Protein AF-A0A0L6WP98-F1 (afdb_monomer_lite)

Radius of gyration: 24.64 Å; chains: 1; bounding box: 40×72×67 Å

Sequence (120 aa):
MKLIRSLDRKHSAFLTQLRTQHIPLNKYLFRIRRSETPVCPHCGNLSVESVRHLLLVCPHYKFERHRYLRRKLRRKAESLSYLLTTPAHPNWPPRALPKPTPRRAPAGLNRNPPHYTTTP

Structure (mmCIF, N/CA/C/O backbone):
data_AF-A0A0L6WP98-F1
#
_entry.id   AF-A0A0L6WP98-F1
#
loop_
_atom_site.group_PDB
_atom_site.id
_atom_site.type_symbol
_atom_site.label_atom_id
_atom_site.label_alt_id
_atom_site.label_comp_id
_atom_site.label_asym_id
_atom_site.label_entity_id
_atom_site.label_seq_id
_atom_site.pdbx_PDB_ins_code
_atom_site.Cartn_x
_atom_site.Cartn_y
_atom_site.Cartn_z
_atom_site.occupancy
_atom_site.B_iso_or_equiv
_atom_site.auth_seq_id
_atom_site.auth_comp_id
_atom_site.auth_asym_id
_atom_site.auth_atom_id
_atom_site.pdbx_PDB_model_num
ATOM 1 N N . MET A 1 1 ? -14.720 -13.080 -8.943 1.00 48.06 1 MET A N 1
ATOM 2 C CA . MET A 1 1 ? -13.325 -12.626 -9.176 1.00 48.06 1 MET A CA 1
ATOM 3 C C . MET A 1 1 ? -12.418 -13.823 -9.499 1.00 48.06 1 MET A C 1
ATOM 5 O O . MET A 1 1 ? -11.959 -14.492 -8.586 1.00 48.06 1 MET A O 1
ATOM 9 N N . LYS A 1 2 ? -12.173 -14.137 -10.785 1.00 47.75 2 LYS A N 1
ATOM 10 C CA . LYS A 1 2 ? -11.433 -15.347 -11.241 1.00 47.75 2 LYS A CA 1
ATOM 11 C C . LYS A 1 2 ? -9.888 -15.265 -11.122 1.00 47.75 2 LYS A C 1
ATOM 13 O O . LYS A 1 2 ? -9.206 -16.247 -11.382 1.00 47.75 2 LYS A O 1
ATOM 18 N N . LEU A 1 3 ? -9.336 -14.125 -10.695 1.00 53.91 3 LEU A N 1
ATOM 19 C CA . LEU A 1 3 ? -7.924 -13.726 -10.885 1.00 53.91 3 LEU A CA 1
ATOM 20 C C . LEU A 1 3 ? -6.990 -13.971 -9.684 1.00 53.91 3 LEU A C 1
ATOM 22 O O . LEU A 1 3 ? -5.831 -13.567 -9.708 1.00 53.91 3 LEU A O 1
ATOM 26 N N . ILE A 1 4 ? -7.508 -14.585 -8.620 1.00 57.88 4 ILE A N 1
ATOM 27 C CA . ILE A 1 4 ? -6.759 -14.915 -7.396 1.00 57.88 4 ILE A CA 1
ATOM 28 C C . ILE A 1 4 ? -6.118 -16.314 -7.502 1.00 57.88 4 ILE A C 1
ATOM 30 O O . ILE A 1 4 ? -5.136 -16.608 -6.834 1.00 57.88 4 ILE A O 1
ATOM 34 N N . ARG A 1 5 ? -6.625 -17.167 -8.405 1.00 59.09 5 ARG A N 1
ATOM 35 C CA . ARG A 1 5 ? -6.249 -18.588 -8.521 1.00 59.09 5 ARG A CA 1
ATOM 36 C C . ARG A 1 5 ? -4.774 -18.841 -8.852 1.00 59.09 5 ARG A C 1
ATOM 38 O O . ARG A 1 5 ? -4.290 -19.925 -8.566 1.00 59.09 5 ARG A O 1
ATOM 45 N N . SER A 1 6 ? -4.084 -17.879 -9.465 1.00 66.56 6 SER A N 1
ATOM 46 C CA . SER A 1 6 ? -2.672 -18.003 -9.856 1.00 66.56 6 SER A CA 1
ATOM 47 C C . SER A 1 6 ? -1.689 -17.494 -8.796 1.00 66.56 6 SER A C 1
ATOM 49 O O . SER A 1 6 ? -0.483 -17.524 -9.023 1.00 66.56 6 SER A O 1
ATOM 51 N N . LEU A 1 7 ? -2.180 -16.972 -7.670 1.00 72.88 7 LEU A N 1
ATOM 52 C CA . LEU A 1 7 ? -1.361 -16.521 -6.552 1.00 72.88 7 LEU A CA 1
ATOM 53 C C . LEU 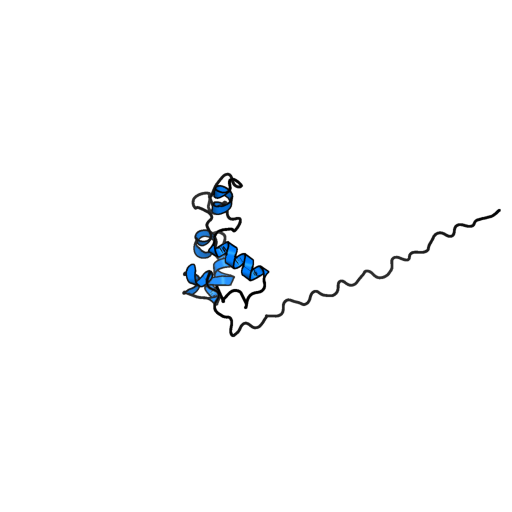A 1 7 ? -1.469 -17.519 -5.400 1.00 72.88 7 LEU A C 1
ATOM 55 O O . LEU A 1 7 ? -2.554 -18.020 -5.111 1.00 72.88 7 LEU A O 1
ATOM 59 N N . ASP A 1 8 ? -0.367 -17.733 -4.678 1.00 81.69 8 ASP A N 1
ATOM 60 C CA . ASP A 1 8 ? -0.435 -18.433 -3.393 1.00 81.69 8 ASP A CA 1
ATOM 61 C C . ASP A 1 8 ? -1.468 -17.762 -2.465 1.00 81.69 8 ASP A C 1
ATOM 63 O O . ASP A 1 8 ? -1.709 -16.547 -2.531 1.00 81.69 8 ASP A O 1
ATOM 67 N N . ARG A 1 9 ? -2.085 -18.553 -1.583 1.00 81.94 9 ARG A N 1
ATOM 68 C CA . ARG A 1 9 ? -3.149 -18.118 -0.671 1.00 81.94 9 ARG A CA 1
ATOM 69 C C . ARG A 1 9 ? -2.740 -16.885 0.136 1.00 81.94 9 ARG A C 1
ATOM 71 O O . ARG A 1 9 ? -3.568 -16.000 0.353 1.00 81.94 9 ARG A O 1
ATOM 78 N N . LYS A 1 10 ? -1.468 -16.789 0.539 1.00 84.56 10 LYS A N 1
ATOM 79 C CA . LYS A 1 10 ? -0.950 -15.641 1.299 1.00 84.56 10 LYS A CA 1
ATOM 80 C C . LYS A 1 10 ? -0.954 -14.357 0.471 1.00 84.56 10 LYS A C 1
ATOM 82 O O . LYS A 1 10 ? -1.492 -13.345 0.912 1.00 84.56 10 LYS A O 1
ATOM 87 N N . HIS A 1 11 ? -0.420 -14.402 -0.749 1.00 84.50 11 HIS A N 1
ATOM 88 C CA . HIS A 1 11 ? -0.396 -13.247 -1.655 1.00 84.50 11 HIS A CA 1
ATOM 89 C C . HIS A 1 11 ? -1.805 -12.803 -2.054 1.00 84.50 11 HIS A C 1
ATOM 91 O O . HIS A 1 11 ? -2.098 -11.612 -2.118 1.00 84.50 11 HIS A O 1
ATOM 97 N N . SER A 1 12 ? -2.689 -13.770 -2.262 1.00 86.38 12 SER A N 1
ATOM 98 C CA . SER A 1 12 ? -4.110 -13.572 -2.528 1.00 86.38 12 SER A CA 1
ATOM 99 C C . SER A 1 12 ? -4.833 -12.820 -1.409 1.00 86.38 12 SER A C 1
ATOM 101 O O . SER A 1 12 ? -5.543 -11.841 -1.663 1.00 86.38 12 SER A O 1
ATOM 103 N N . ALA A 1 13 ? -4.632 -13.256 -0.163 1.00 88.38 13 ALA A N 1
ATOM 104 C CA . ALA A 1 13 ? -5.204 -12.611 1.012 1.00 88.38 13 ALA A CA 1
ATOM 105 C C . ALA A 1 13 ? -4.656 -11.189 1.179 1.00 88.38 13 ALA A C 1
ATOM 107 O O . ALA A 1 13 ? -5.430 -10.244 1.329 1.00 88.38 13 ALA A O 1
ATOM 108 N N . PHE A 1 14 ? -3.339 -11.023 1.050 1.00 87.88 14 PHE A N 1
ATOM 109 C CA . PHE A 1 14 ? -2.686 -9.721 1.151 1.00 87.88 14 PHE A CA 1
ATOM 110 C C . PHE A 1 14 ? -3.180 -8.733 0.083 1.00 87.88 14 PHE A C 1
ATOM 112 O O . PHE A 1 14 ? -3.520 -7.591 0.384 1.00 87.88 14 PHE A O 1
ATOM 119 N N . LEU A 1 15 ? -3.305 -9.176 -1.170 1.00 89.19 15 LEU A N 1
ATOM 120 C CA . LEU A 1 15 ? -3.834 -8.344 -2.249 1.00 89.19 15 LEU A CA 1
ATOM 121 C C . LEU A 1 15 ? -5.296 -7.953 -2.012 1.00 89.19 15 LEU A C 1
ATOM 123 O O . LEU A 1 15 ? -5.691 -6.824 -2.304 1.00 89.19 15 LEU A O 1
ATOM 127 N N . THR A 1 16 ? -6.098 -8.871 -1.472 1.00 90.00 16 THR A N 1
ATOM 128 C CA . THR A 1 16 ? -7.488 -8.590 -1.097 1.00 90.00 16 THR A CA 1
ATOM 129 C C . THR A 1 16 ? -7.538 -7.515 -0.017 1.00 90.00 16 THR A C 1
ATOM 131 O O . THR A 1 16 ? -8.239 -6.523 -0.194 1.00 90.00 16 THR A O 1
ATOM 134 N N . GLN A 1 17 ? -6.726 -7.645 1.035 1.00 92.56 17 GLN A N 1
ATOM 135 C CA . GLN A 1 17 ? -6.614 -6.644 2.098 1.00 92.56 17 GLN A CA 1
ATOM 136 C C . GLN A 1 17 ? -6.191 -5.272 1.562 1.00 92.56 17 GLN A C 1
ATOM 138 O O . GLN A 1 17 ? -6.768 -4.259 1.953 1.00 92.56 17 GLN A O 1
ATOM 143 N N . LEU A 1 18 ? -5.235 -5.216 0.630 1.00 92.25 18 LEU A N 1
ATOM 144 C CA . LEU A 1 18 ? -4.837 -3.964 -0.016 1.00 92.25 18 LEU A CA 1
ATOM 145 C C . LEU A 1 18 ? -5.981 -3.334 -0.822 1.00 92.25 18 LEU A C 1
ATOM 147 O O . LEU A 1 18 ? -6.219 -2.131 -0.709 1.00 92.25 18 LEU A O 1
ATOM 151 N N . ARG A 1 19 ? -6.711 -4.136 -1.609 1.00 91.06 19 ARG A N 1
ATOM 152 C CA . ARG A 1 19 ? -7.850 -3.671 -2.419 1.00 91.06 19 ARG A CA 1
ATOM 153 C C . ARG A 1 19 ? -8.997 -3.149 -1.560 1.00 91.06 19 ARG A C 1
ATOM 155 O O . ARG A 1 19 ? -9.582 -2.126 -1.897 1.00 91.06 19 ARG A O 1
ATOM 162 N N . THR A 1 20 ? -9.297 -3.818 -0.449 1.00 90.75 20 THR A N 1
ATOM 163 C CA . THR A 1 20 ? -10.374 -3.418 0.469 1.00 90.75 20 THR A CA 1
ATOM 164 C C . THR A 1 20 ? -9.918 -2.423 1.537 1.00 90.75 20 THR A C 1
ATOM 166 O O . THR A 1 20 ? -10.717 -2.033 2.382 1.00 90.75 20 THR A O 1
ATOM 169 N N . GLN A 1 21 ? -8.645 -2.007 1.529 1.00 91.00 21 GLN A N 1
ATOM 170 C CA . GLN A 1 21 ? -8.030 -1.185 2.583 1.00 91.00 21 GLN A CA 1
ATOM 171 C C . GLN A 1 21 ? -8.180 -1.792 3.995 1.00 91.00 21 GLN A C 1
ATOM 173 O O . GLN A 1 21 ? -8.254 -1.063 4.979 1.00 91.00 21 GLN A O 1
ATOM 178 N N . HIS A 1 22 ? -8.213 -3.123 4.105 1.00 93.50 22 HIS A N 1
ATOM 179 C CA . HIS A 1 22 ? -8.260 -3.878 5.368 1.00 93.50 22 HIS A CA 1
ATOM 180 C C . HIS A 1 22 ? -6.869 -4.386 5.759 1.00 93.50 22 HIS A C 1
ATOM 182 O O . HIS A 1 22 ? -6.670 -5.559 6.065 1.00 93.50 22 HIS A O 1
ATOM 188 N N . ILE A 1 23 ? -5.891 -3.493 5.681 1.00 93.62 23 ILE A N 1
ATOM 189 C CA . ILE A 1 23 ? -4.486 -3.723 6.021 1.00 93.62 23 ILE A CA 1
ATOM 190 C C . ILE A 1 23 ? -4.152 -2.836 7.233 1.00 93.62 23 ILE A C 1
ATOM 192 O O . ILE A 1 23 ? -4.732 -1.750 7.321 1.00 93.62 23 ILE A O 1
ATOM 196 N N . PRO A 1 24 ? -3.272 -3.247 8.169 1.00 93.38 24 PRO A N 1
ATOM 197 C CA . PRO A 1 24 ? -2.948 -2.470 9.371 1.00 93.38 24 PRO A CA 1
ATOM 198 C C . PRO A 1 24 ? -2.089 -1.227 9.069 1.00 93.38 24 PRO A C 1
ATOM 200 O O . PRO A 1 24 ? -0.966 -1.105 9.537 1.00 93.38 24 PRO A O 1
ATOM 203 N N . LEU A 1 25 ? -2.625 -0.305 8.271 1.00 95.94 25 LEU A N 1
ATOM 204 C CA . LEU A 1 25 ? -2.145 1.069 8.142 1.00 95.94 25 LEU A CA 1
ATOM 205 C C . LEU A 1 25 ? -2.968 1.970 9.059 1.00 95.94 25 LEU A C 1
ATOM 207 O O . LEU A 1 25 ? -4.153 1.696 9.289 1.00 95.94 25 LEU A O 1
ATOM 211 N N . ASN A 1 26 ? -2.391 3.077 9.520 1.00 96.31 26 ASN A N 1
ATOM 212 C CA . ASN A 1 26 ? -3.022 3.959 10.498 1.00 96.31 26 ASN A CA 1
ATOM 213 C C . ASN A 1 26 ? -4.393 4.470 10.057 1.00 96.31 26 ASN A C 1
ATOM 215 O O . ASN A 1 26 ? -5.297 4.534 10.884 1.00 96.31 26 ASN A O 1
ATOM 219 N N . LYS A 1 27 ? -4.632 4.710 8.757 1.00 96.44 27 LYS A N 1
ATOM 220 C CA . LYS A 1 27 ? -5.982 5.049 8.270 1.00 96.44 27 LYS A CA 1
ATOM 221 C C . LYS A 1 27 ? -7.026 3.987 8.645 1.00 96.44 27 LYS A C 1
ATOM 223 O O . LYS A 1 27 ? -8.135 4.326 9.053 1.00 96.44 27 LYS A O 1
ATOM 228 N N . TYR A 1 28 ? -6.701 2.708 8.461 1.00 97.12 28 TYR A N 1
ATOM 229 C CA . TYR A 1 28 ? -7.609 1.606 8.782 1.00 97.12 28 TYR A CA 1
ATOM 230 C C . TYR A 1 28 ? -7.692 1.387 10.292 1.00 97.12 28 TYR A C 1
ATOM 232 O O . TYR A 1 28 ? -8.796 1.263 10.817 1.00 97.12 28 TYR A O 1
ATOM 240 N N . LEU A 1 29 ? -6.550 1.395 10.985 1.00 97.25 29 LEU A N 1
ATOM 241 C CA . LEU A 1 29 ? -6.491 1.209 12.436 1.00 97.25 29 LEU A CA 1
ATOM 242 C C . LEU A 1 29 ? -7.273 2.298 13.176 1.00 97.25 29 LEU A C 1
ATOM 244 O O . LEU A 1 29 ? -8.045 1.977 14.073 1.00 97.25 29 LEU A O 1
ATOM 248 N N . PHE A 1 30 ? -7.160 3.556 12.755 1.00 97.00 30 PHE A N 1
ATOM 249 C CA . PHE A 1 30 ? -7.942 4.666 13.296 1.00 97.00 30 PHE A CA 1
ATOM 250 C C . PHE A 1 30 ? -9.448 4.450 13.101 1.00 97.00 30 PHE A C 1
ATOM 252 O O . PHE A 1 30 ? -10.227 4.578 14.043 1.00 97.00 30 PHE A O 1
ATOM 259 N N . ARG A 1 31 ? -9.869 4.008 11.905 1.00 96.44 31 ARG A N 1
ATOM 260 C CA . ARG A 1 31 ? -11.282 3.708 11.607 1.00 96.44 31 ARG A CA 1
ATOM 261 C C . ARG A 1 31 ? -11.872 2.651 12.544 1.00 96.44 31 ARG A C 1
ATOM 263 O O . ARG A 1 31 ? -13.035 2.759 12.917 1.00 96.44 31 ARG A O 1
ATOM 270 N N . ILE A 1 32 ? -11.088 1.639 12.918 1.00 96.81 32 ILE A N 1
ATOM 271 C CA . ILE A 1 32 ? -11.511 0.582 13.852 1.00 96.81 32 ILE A CA 1
ATOM 272 C C . ILE A 1 32 ? -11.135 0.877 15.314 1.00 96.81 32 ILE A C 1
ATOM 274 O O . ILE A 1 32 ? -11.201 -0.024 16.148 1.00 96.81 32 ILE A O 1
ATOM 278 N N . ARG A 1 33 ? -10.735 2.120 15.628 1.00 97.06 33 ARG A N 1
ATOM 279 C CA . ARG A 1 33 ? -10.349 2.586 16.973 1.00 97.06 33 ARG A CA 1
ATOM 280 C C . ARG A 1 33 ? -9.195 1.790 17.605 1.00 97.06 33 ARG A C 1
ATOM 282 O O . ARG A 1 33 ? -9.170 1.554 18.807 1.00 97.06 33 ARG A O 1
ATOM 289 N N . ARG A 1 34 ? -8.246 1.342 16.778 1.00 97.12 34 ARG A N 1
ATOM 290 C CA . ARG A 1 34 ? -7.012 0.637 17.180 1.00 97.12 34 ARG A CA 1
ATOM 291 C C . ARG A 1 34 ? -5.746 1.483 17.040 1.00 97.12 34 ARG A C 1
ATOM 293 O O . ARG A 1 34 ? -4.679 1.020 17.415 1.00 97.12 34 ARG A O 1
ATOM 300 N N . SER A 1 35 ? -5.862 2.688 16.493 1.00 96.25 35 SER A N 1
ATOM 301 C CA . SER A 1 35 ? -4.814 3.709 16.505 1.00 96.25 35 SER A CA 1
ATOM 302 C C . SER A 1 35 ? -5.441 5.039 16.904 1.00 96.25 35 SER A C 1
ATOM 304 O O . SER A 1 35 ? -6.586 5.307 16.537 1.00 96.25 35 SER A O 1
ATOM 306 N N . GLU A 1 36 ? -4.695 5.855 17.640 1.00 96.06 36 GLU A N 1
ATOM 307 C CA . GLU A 1 36 ? -5.108 7.196 18.065 1.00 96.06 36 GLU A CA 1
ATOM 308 C C . GLU A 1 36 ? -5.146 8.182 16.897 1.00 96.06 36 GLU A C 1
ATOM 310 O O . GLU A 1 36 ? -5.877 9.168 16.937 1.00 96.06 36 GLU A O 1
ATOM 315 N N . THR A 1 37 ? -4.381 7.917 15.832 1.00 95.94 37 THR A N 1
ATOM 316 C CA . THR A 1 37 ? -4.258 8.838 14.702 1.00 95.94 37 THR A CA 1
ATOM 317 C C . THR A 1 37 ? -4.264 8.099 13.358 1.00 95.94 37 THR A C 1
ATOM 319 O O . THR A 1 37 ? -3.760 6.979 13.253 1.00 95.94 37 THR A O 1
ATOM 322 N N . PRO A 1 38 ? -4.813 8.703 12.285 1.00 96.38 38 PRO A N 1
ATOM 323 C CA . PRO A 1 38 ? -4.772 8.125 10.941 1.00 96.38 38 PRO A CA 1
ATOM 324 C C . PRO A 1 38 ? -3.488 8.477 10.169 1.00 96.38 38 PRO A C 1
ATOM 326 O O . PRO A 1 38 ? -3.354 8.111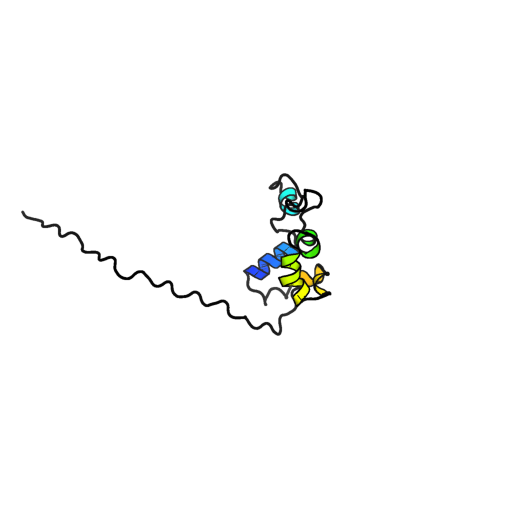 8.997 1.00 96.38 38 PRO A O 1
ATOM 329 N N . VAL A 1 39 ? -2.579 9.247 10.770 1.00 96.81 39 VAL A N 1
ATOM 330 C CA . VAL A 1 39 ? -1.443 9.868 10.080 1.00 96.81 39 VAL A CA 1
ATOM 331 C C . VAL A 1 39 ? -0.258 8.916 9.946 1.00 96.81 39 VAL A C 1
ATOM 333 O O . VAL A 1 39 ? -0.103 7.965 10.707 1.00 96.81 39 VAL A O 1
ATOM 336 N N . CYS A 1 40 ? 0.580 9.155 8.940 1.00 96.31 40 CYS A N 1
ATOM 337 C CA . CYS A 1 40 ? 1.804 8.396 8.738 1.00 96.31 40 CYS A CA 1
ATOM 338 C C . CYS A 1 40 ? 2.882 8.860 9.731 1.00 96.31 40 CYS A C 1
ATOM 340 O O . CYS A 1 40 ? 3.257 10.040 9.695 1.00 96.31 40 CYS A O 1
ATOM 342 N N . PRO A 1 41 ? 3.447 7.946 10.543 1.00 94.06 41 PRO A N 1
ATOM 343 C CA . PRO A 1 41 ? 4.458 8.296 11.542 1.00 94.06 41 PRO A CA 1
ATOM 344 C C . PRO A 1 41 ? 5.770 8.756 10.894 1.00 94.06 41 PRO A C 1
ATOM 346 O O . PRO A 1 41 ? 6.540 9.503 11.485 1.00 94.06 41 PRO A O 1
ATOM 349 N N . HIS A 1 42 ? 6.014 8.363 9.642 1.00 94.19 42 HIS A N 1
ATOM 350 C CA . HIS A 1 42 ? 7.234 8.699 8.910 1.00 94.19 42 HIS A CA 1
ATOM 351 C C . HIS A 1 42 ? 7.152 10.015 8.126 1.00 94.19 42 HIS A C 1
ATOM 353 O O . HIS A 1 42 ? 8.115 10.394 7.463 1.00 94.19 42 HIS A O 1
ATOM 359 N N . CYS A 1 43 ? 6.002 10.696 8.156 1.00 93.38 43 CYS A N 1
ATOM 360 C CA . CYS A 1 43 ? 5.767 11.927 7.395 1.00 93.38 43 CYS A CA 1
ATOM 361 C C . CYS A 1 43 ? 5.524 13.144 8.292 1.00 93.38 43 CYS A C 1
ATOM 363 O O . CYS A 1 43 ? 4.847 14.076 7.864 1.00 93.38 43 CYS A O 1
ATOM 365 N N . GLY A 1 44 ? 6.000 13.113 9.541 1.00 86.31 44 GLY A N 1
ATOM 366 C CA . GLY A 1 44 ? 5.812 14.216 10.488 1.00 86.31 44 GLY A CA 1
ATOM 367 C C . GLY A 1 44 ? 4.340 14.566 10.716 1.00 86.31 44 GLY A C 1
ATOM 368 O O . GLY A 1 44 ? 4.008 15.734 10.864 1.00 86.31 44 GLY A O 1
ATOM 369 N N . ASN A 1 45 ? 3.448 13.570 10.666 1.00 82.38 45 ASN A N 1
ATOM 370 C CA . ASN A 1 45 ? 1.998 13.728 10.826 1.00 82.38 45 ASN A CA 1
ATOM 371 C C . ASN A 1 45 ? 1.289 14.576 9.747 1.00 82.38 45 ASN A C 1
ATOM 373 O O . ASN A 1 45 ? 0.116 14.904 9.897 1.00 82.38 45 ASN A O 1
ATOM 377 N N . LEU A 1 46 ? 1.948 14.872 8.620 1.00 87.25 46 LEU A N 1
ATOM 378 C CA . LEU A 1 46 ? 1.399 15.730 7.557 1.00 87.25 46 LEU A CA 1
ATOM 379 C C . LEU A 1 46 ? 0.409 15.027 6.619 1.00 87.25 46 LEU A C 1
ATOM 381 O O . LEU A 1 46 ? -0.270 15.671 5.823 1.00 87.25 46 LEU A O 1
ATOM 385 N N . SER A 1 47 ? 0.363 13.695 6.630 1.00 94.19 47 SER A N 1
ATOM 386 C CA . SER A 1 47 ? -0.438 12.936 5.666 1.00 94.19 47 SER A CA 1
ATOM 387 C C . SER A 1 47 ? -1.020 11.665 6.264 1.00 94.19 47 SER A C 1
ATOM 389 O O . SER A 1 47 ? -0.420 11.034 7.129 1.00 94.19 47 SER A O 1
ATOM 391 N N . VAL A 1 48 ? -2.201 11.280 5.777 1.00 96.25 48 VAL A N 1
ATOM 392 C CA . VAL A 1 48 ? -2.903 10.058 6.186 1.00 96.25 48 VAL A CA 1
ATOM 393 C C . VAL A 1 48 ? -2.206 8.822 5.622 1.00 96.25 48 VAL A C 1
ATOM 395 O O . VAL A 1 48 ? -1.985 8.715 4.408 1.00 96.25 48 VAL A O 1
ATOM 398 N N . GLU A 1 49 ? -1.939 7.839 6.481 1.00 96.56 49 GLU A N 1
ATOM 399 C CA . GLU A 1 49 ? -1.319 6.573 6.095 1.00 96.56 49 GLU A CA 1
ATOM 400 C C . GLU A 1 49 ? -2.330 5.655 5.394 1.00 96.56 49 GLU A C 1
ATOM 402 O O . GLU A 1 49 ? -2.943 4.756 5.966 1.00 96.56 49 GLU A O 1
ATOM 407 N N . SER A 1 50 ? -2.550 5.924 4.112 1.00 96.00 50 SER A N 1
ATOM 408 C CA . SER A 1 50 ? -3.386 5.114 3.226 1.00 96.00 50 SER A CA 1
ATOM 409 C C . SER A 1 50 ? -2.546 4.195 2.337 1.00 96.00 50 SER A C 1
ATOM 411 O O . SER A 1 50 ? -1.361 4.437 2.123 1.00 96.00 50 SER A O 1
ATOM 413 N N . VAL A 1 51 ? -3.177 3.191 1.713 1.00 95.31 51 VAL A N 1
ATOM 414 C CA . VAL A 1 51 ? -2.519 2.333 0.704 1.00 95.31 51 VAL A CA 1
ATOM 415 C C . VAL A 1 51 ? -1.916 3.169 -0.432 1.00 95.31 51 VAL A C 1
ATOM 417 O O . VAL A 1 51 ? -0.796 2.912 -0.864 1.00 95.31 51 VAL A O 1
ATOM 420 N N . ARG A 1 52 ? -2.626 4.212 -0.888 1.00 94.94 52 ARG A N 1
ATOM 421 C CA . ARG A 1 52 ? -2.112 5.149 -1.899 1.00 94.94 52 ARG A CA 1
ATOM 422 C C . ARG A 1 52 ? -0.872 5.878 -1.395 1.00 94.94 52 ARG A C 1
ATOM 424 O O . ARG A 1 52 ? 0.105 5.981 -2.132 1.00 94.94 52 ARG A O 1
ATOM 431 N N . HIS A 1 53 ? -0.912 6.372 -0.158 1.00 96.12 53 HIS A N 1
ATOM 432 C CA . HIS A 1 53 ? 0.227 7.051 0.444 1.00 96.12 53 HIS A CA 1
ATOM 433 C C . HIS A 1 53 ? 1.433 6.108 0.527 1.00 96.12 53 HIS A C 1
ATOM 435 O O . HIS A 1 53 ? 2.479 6.418 -0.035 1.00 96.12 53 HIS A O 1
ATOM 441 N N . LEU A 1 54 ? 1.257 4.920 1.107 1.00 94.62 54 LEU A N 1
ATOM 442 C CA . LEU A 1 54 ? 2.291 3.895 1.217 1.00 94.62 54 LEU A CA 1
ATOM 443 C C . LEU A 1 54 ? 2.912 3.551 -0.145 1.00 94.62 54 LEU A C 1
ATOM 445 O O . LEU A 1 54 ? 4.130 3.618 -0.302 1.00 94.62 54 LEU A O 1
ATOM 449 N N . LEU A 1 55 ? 2.083 3.214 -1.141 1.00 94.12 55 LEU A N 1
ATOM 450 C CA . LEU A 1 55 ? 2.539 2.681 -2.427 1.00 94.12 55 LEU A CA 1
ATOM 451 C C . LEU A 1 55 ? 3.029 3.742 -3.408 1.00 94.12 55 LEU A C 1
ATOM 453 O O . LEU A 1 55 ? 3.905 3.422 -4.212 1.00 94.12 55 LEU A O 1
ATOM 457 N N . LEU A 1 56 ? 2.560 4.992 -3.330 1.00 94.50 56 LEU A N 1
ATOM 458 C CA . LEU A 1 56 ? 2.878 6.015 -4.336 1.00 94.50 56 LEU A CA 1
ATOM 459 C C . LEU A 1 56 ? 3.560 7.279 -3.797 1.00 94.50 56 LEU A C 1
ATOM 461 O O . LEU A 1 56 ? 4.320 7.893 -4.545 1.00 94.50 56 LEU A O 1
ATOM 465 N N . VAL A 1 57 ? 3.334 7.663 -2.536 1.00 95.19 57 VAL A N 1
ATOM 466 C CA . VAL A 1 57 ? 3.658 9.021 -2.049 1.00 95.19 57 VAL A CA 1
ATOM 467 C C . VAL A 1 57 ? 4.740 9.032 -0.971 1.00 95.19 57 VAL A C 1
ATOM 469 O O . VAL A 1 57 ? 5.678 9.813 -1.066 1.00 95.19 57 VAL A O 1
ATOM 472 N N . CYS A 1 58 ? 4.639 8.154 0.028 1.00 96.38 58 CYS A N 1
ATOM 473 C CA . CYS A 1 58 ? 5.394 8.223 1.276 1.00 96.38 58 CYS A CA 1
ATOM 474 C C . CYS A 1 58 ? 6.914 8.351 1.053 1.00 96.38 58 CYS A C 1
ATOM 476 O O . CYS A 1 58 ? 7.515 7.406 0.533 1.00 96.38 58 CYS A O 1
ATOM 478 N N . PRO A 1 59 ? 7.561 9.466 1.434 1.00 94.88 59 PRO A N 1
ATOM 479 C CA . PRO A 1 59 ? 8.988 9.678 1.194 1.00 94.88 59 PRO A CA 1
ATOM 480 C C . PRO A 1 59 ? 9.860 8.615 1.866 1.00 94.88 59 PRO A C 1
ATOM 482 O O . PRO A 1 59 ? 10.856 8.203 1.277 1.00 94.88 59 PRO A O 1
ATOM 485 N N . HIS A 1 60 ? 9.442 8.113 3.030 1.00 95.69 60 HIS A N 1
ATOM 486 C CA . HIS A 1 60 ? 10.134 7.045 3.749 1.00 95.69 60 HIS A CA 1
ATOM 487 C C . HIS A 1 60 ? 10.321 5.791 2.885 1.00 95.69 60 HIS A C 1
ATOM 489 O O . HIS A 1 60 ? 11.424 5.271 2.785 1.00 95.69 60 HIS A O 1
ATOM 495 N N . TYR A 1 61 ? 9.281 5.389 2.148 1.00 94.69 61 TYR A N 1
ATOM 496 C CA . TYR A 1 61 ? 9.313 4.207 1.279 1.00 94.69 61 TYR A CA 1
ATOM 497 C C . TYR A 1 61 ? 9.771 4.496 -0.157 1.00 94.69 61 TYR A C 1
ATOM 499 O O . TYR A 1 61 ? 9.520 3.712 -1.079 1.00 94.69 61 TYR A O 1
ATOM 507 N N . LYS A 1 62 ? 10.389 5.656 -0.415 1.00 95.12 62 LYS A N 1
ATOM 508 C CA . LYS A 1 62 ? 10.805 6.051 -1.770 1.00 95.12 62 LYS A CA 1
ATOM 509 C C . LYS A 1 62 ? 11.799 5.052 -2.366 1.00 95.12 62 LYS A C 1
ATOM 511 O O . LYS A 1 62 ? 11.694 4.740 -3.557 1.00 95.12 62 LYS A O 1
ATOM 516 N N . PHE A 1 63 ? 12.733 4.546 -1.562 1.00 95.19 63 PHE A N 1
ATOM 517 C CA . PHE A 1 63 ? 13.758 3.607 -2.014 1.00 95.19 63 PHE A CA 1
ATOM 518 C C . PHE A 1 63 ? 13.157 2.249 -2.397 1.00 95.19 63 PHE A C 1
ATOM 520 O O . PHE A 1 63 ? 13.380 1.763 -3.508 1.00 95.19 63 PHE A O 1
ATOM 527 N N . GLU A 1 64 ? 12.323 1.671 -1.537 1.00 94.31 64 GLU A N 1
ATOM 528 C CA . GLU A 1 64 ? 11.626 0.403 -1.755 1.00 94.31 64 GLU A CA 1
ATOM 529 C C . GLU A 1 64 ? 10.709 0.506 -2.971 1.00 94.31 64 GLU A C 1
ATOM 531 O O . GLU A 1 64 ? 10.740 -0.353 -3.857 1.00 94.31 64 GLU A O 1
ATOM 536 N N . ARG A 1 65 ? 9.942 1.599 -3.069 1.00 94.50 65 ARG A N 1
ATOM 537 C CA . ARG A 1 65 ? 9.080 1.876 -4.222 1.00 94.50 65 ARG A CA 1
ATOM 538 C C . ARG A 1 65 ? 9.894 1.923 -5.509 1.00 94.50 65 ARG A C 1
ATOM 540 O O . ARG A 1 65 ? 9.478 1.366 -6.525 1.00 94.50 65 ARG A O 1
ATOM 547 N N . HIS A 1 66 ? 11.060 2.565 -5.487 1.00 92.44 66 HIS A N 1
ATOM 548 C CA . HIS A 1 66 ? 11.931 2.614 -6.652 1.00 92.44 66 HIS A CA 1
ATOM 549 C C . HIS A 1 66 ? 12.469 1.221 -7.015 1.00 92.44 66 HIS A C 1
ATOM 551 O O . HIS A 1 66 ? 12.329 0.781 -8.160 1.00 92.44 66 HIS A O 1
ATOM 557 N N . ARG A 1 67 ? 13.031 0.510 -6.031 1.00 92.56 67 ARG A N 1
ATOM 558 C CA . ARG A 1 67 ? 13.683 -0.795 -6.194 1.00 92.56 67 ARG A CA 1
ATOM 559 C C . ARG A 1 67 ? 12.719 -1.889 -6.648 1.00 92.56 67 ARG A C 1
ATOM 561 O O . ARG A 1 67 ? 13.065 -2.667 -7.537 1.00 92.56 67 ARG A O 1
ATOM 568 N N . TYR A 1 68 ? 11.530 -1.960 -6.055 1.00 89.56 68 TYR A N 1
ATOM 569 C CA . TYR A 1 68 ? 10.602 -3.072 -6.259 1.00 89.56 68 TYR A CA 1
ATOM 570 C C . TYR A 1 68 ? 9.473 -2.769 -7.244 1.00 89.56 68 TYR A C 1
ATOM 572 O O . TYR A 1 68 ? 9.036 -3.696 -7.924 1.00 89.56 68 TYR A O 1
ATOM 580 N N . LEU A 1 69 ? 9.039 -1.507 -7.370 1.00 89.81 69 LEU A N 1
ATOM 581 C CA . LEU A 1 69 ? 7.929 -1.128 -8.253 1.00 89.81 69 LEU A CA 1
ATOM 582 C C . LEU A 1 69 ? 8.411 -0.376 -9.494 1.00 89.81 69 LEU A C 1
ATOM 584 O O . LEU A 1 69 ? 8.252 -0.876 -10.607 1.00 89.81 69 LEU A O 1
ATOM 588 N N . ARG A 1 70 ? 9.038 0.796 -9.333 1.00 90.25 70 ARG A N 1
ATOM 589 C CA . ARG A 1 70 ? 9.359 1.674 -10.475 1.00 90.25 70 ARG A CA 1
ATOM 590 C C . ARG A 1 70 ? 10.337 1.031 -11.455 1.00 90.25 70 ARG A C 1
ATOM 592 O O . ARG A 1 70 ? 10.096 1.089 -12.657 1.00 90.25 70 ARG A O 1
ATOM 599 N N . ARG A 1 71 ? 11.388 0.357 -10.972 1.00 91.25 71 ARG A N 1
ATOM 600 C CA . ARG A 1 71 ? 12.354 -0.335 -11.849 1.00 91.25 71 ARG A CA 1
ATOM 601 C C . ARG A 1 71 ? 11.722 -1.440 -12.698 1.00 91.25 71 ARG A C 1
ATOM 603 O O . ARG A 1 71 ? 12.142 -1.639 -13.831 1.00 91.25 71 ARG A O 1
ATOM 610 N N . LYS A 1 72 ? 10.714 -2.142 -12.170 1.00 88.38 72 LYS A N 1
ATOM 611 C CA . LYS A 1 72 ? 10.083 -3.286 -12.849 1.00 88.38 72 LYS A CA 1
ATOM 612 C C . LYS A 1 72 ? 8.907 -2.878 -13.729 1.00 88.38 72 LYS A C 1
ATOM 614 O O . LYS A 1 72 ? 8.757 -3.390 -14.830 1.00 88.38 72 LYS A O 1
ATOM 619 N N . LEU A 1 73 ? 8.069 -1.966 -13.240 1.00 88.25 73 LEU A N 1
ATOM 620 C CA . LEU A 1 73 ? 6.792 -1.617 -13.867 1.00 88.25 73 LEU A CA 1
ATOM 621 C C . LEU A 1 73 ? 6.845 -0.289 -14.638 1.00 88.25 73 LEU A C 1
ATOM 623 O O . LEU A 1 73 ? 5.928 0.011 -15.403 1.00 88.25 73 LEU A O 1
ATOM 627 N N . ARG A 1 74 ? 7.916 0.502 -14.484 1.00 90.12 74 ARG A N 1
ATOM 628 C CA . ARG A 1 74 ? 8.091 1.816 -15.127 1.00 90.12 74 ARG A CA 1
ATOM 629 C C . ARG A 1 74 ? 6.878 2.719 -14.855 1.00 90.12 74 ARG A C 1
ATOM 631 O O . ARG A 1 74 ? 6.437 2.799 -13.713 1.00 90.12 74 ARG A O 1
ATOM 638 N N . ARG A 1 75 ? 6.307 3.349 -15.891 1.00 88.06 75 ARG A N 1
ATOM 639 C CA . ARG A 1 75 ? 5.116 4.218 -15.796 1.00 88.06 75 ARG A CA 1
ATOM 640 C C . ARG A 1 75 ? 3.914 3.518 -15.152 1.00 88.06 75 ARG A C 1
ATOM 642 O O . ARG A 1 75 ? 3.122 4.144 -14.463 1.00 88.06 75 ARG A O 1
ATOM 649 N N . LYS A 1 76 ? 3.802 2.193 -15.292 1.00 87.19 76 LYS A N 1
ATOM 650 C CA . LYS A 1 76 ? 2.709 1.422 -14.681 1.00 87.19 76 LYS A CA 1
ATOM 651 C C . LYS A 1 76 ? 2.797 1.379 -13.147 1.00 87.19 76 LYS A C 1
ATOM 653 O O . LYS A 1 76 ? 1.793 1.111 -12.498 1.00 87.19 76 LYS A O 1
ATOM 658 N N . ALA A 1 77 ? 3.961 1.684 -12.561 1.00 88.75 77 ALA A N 1
ATOM 659 C CA . ALA A 1 77 ? 4.140 1.793 -11.111 1.00 88.75 77 ALA A CA 1
ATOM 660 C C . ALA A 1 77 ? 3.424 3.003 -10.489 1.00 88.75 77 ALA A C 1
ATOM 662 O O . ALA A 1 77 ? 3.357 3.097 -9.268 1.00 88.75 77 ALA A O 1
ATOM 663 N N . GLU A 1 78 ? 2.942 3.945 -11.300 1.00 89.12 78 GLU A N 1
ATOM 664 C CA . GLU A 1 78 ? 2.268 5.162 -10.830 1.00 89.12 78 GLU A CA 1
ATOM 665 C C . GLU A 1 78 ? 0.749 4.980 -10.728 1.00 89.12 78 GLU A C 1
ATOM 667 O O . GLU A 1 78 ? 0.066 5.753 -10.060 1.00 89.12 78 GLU A O 1
ATOM 672 N N . SER A 1 79 ? 0.215 3.921 -11.341 1.00 91.19 79 SER A N 1
ATOM 673 C CA . SER A 1 79 ? -1.205 3.604 -11.298 1.00 91.19 79 SER A CA 1
ATOM 674 C C . SER A 1 79 ? -1.514 2.666 -10.135 1.00 91.19 79 SER A C 1
ATOM 676 O O . SER A 1 79 ? -1.133 1.494 -10.138 1.00 91.19 79 SER A O 1
ATOM 678 N N . LEU A 1 80 ? -2.258 3.168 -9.146 1.00 89.75 80 LEU A N 1
ATOM 679 C CA . LEU A 1 80 ? -2.712 2.351 -8.019 1.00 89.75 80 LEU A CA 1
ATOM 680 C C . LEU A 1 80 ? -3.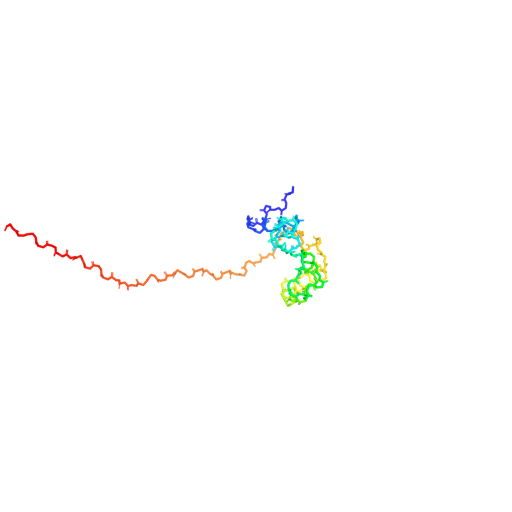585 1.182 -8.491 1.00 89.75 80 LEU A C 1
ATOM 682 O O . LEU A 1 80 ? -3.431 0.070 -7.995 1.00 89.75 80 LEU A O 1
ATOM 686 N N . SER A 1 81 ? -4.469 1.411 -9.467 1.00 87.50 81 SER A N 1
ATOM 687 C CA . SER A 1 81 ? -5.301 0.345 -10.025 1.00 87.50 81 SER A CA 1
ATOM 688 C C . SER A 1 81 ? -4.444 -0.723 -10.695 1.00 87.50 81 SER A C 1
ATOM 690 O O . SER A 1 81 ? -4.693 -1.905 -10.475 1.00 87.50 81 SER A O 1
ATOM 692 N N . TYR A 1 82 ? -3.388 -0.342 -11.419 1.00 87.19 82 TYR A N 1
ATOM 693 C CA . TYR A 1 82 ? -2.459 -1.300 -12.017 1.00 87.19 82 TYR A CA 1
ATOM 694 C C . TYR A 1 82 ? -1.690 -2.095 -10.954 1.00 87.19 82 TYR A C 1
ATOM 696 O O . TYR A 1 82 ? -1.633 -3.317 -11.036 1.00 87.19 82 TYR A O 1
ATOM 704 N N . LEU A 1 83 ? -1.143 -1.424 -9.932 1.00 87.56 83 LEU A N 1
ATOM 705 C CA . LEU A 1 83 ? -0.410 -2.065 -8.830 1.00 87.56 83 LEU A CA 1
ATOM 706 C C . LEU A 1 83 ? -1.265 -3.062 -8.046 1.00 87.56 83 LEU A C 1
ATOM 708 O O . LEU A 1 83 ? -0.765 -4.081 -7.576 1.00 87.56 83 LEU A O 1
ATOM 712 N N . LEU A 1 84 ? -2.550 -2.750 -7.891 1.00 87.88 84 LEU A N 1
ATOM 713 C CA . LEU A 1 84 ? -3.511 -3.604 -7.209 1.00 87.88 84 LEU A CA 1
ATOM 714 C C . L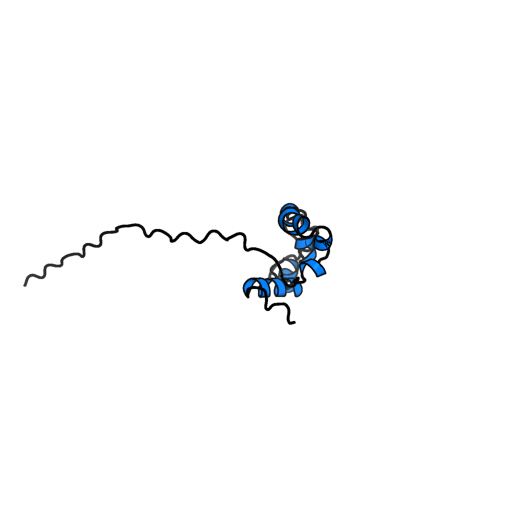EU A 1 84 ? -4.207 -4.579 -8.163 1.00 87.88 84 LEU A C 1
ATOM 716 O O . LEU A 1 84 ? -5.019 -5.382 -7.711 1.00 87.88 84 LEU A O 1
ATOM 720 N N . THR A 1 85 ? -3.912 -4.561 -9.462 1.00 81.75 85 THR A N 1
ATOM 721 C CA . THR A 1 85 ? -4.391 -5.565 -10.417 1.00 81.75 85 THR A CA 1
ATOM 722 C C . THR A 1 85 ? -3.376 -6.696 -10.495 1.00 81.75 85 THR A C 1
ATOM 724 O O . THR A 1 85 ? -2.173 -6.469 -10.533 1.00 81.75 85 THR A O 1
ATOM 727 N N . THR A 1 86 ? -3.852 -7.937 -10.516 1.00 63.91 86 THR A N 1
ATOM 728 C CA . THR A 1 86 ? -3.000 -9.083 -10.831 1.00 63.91 86 THR A CA 1
ATOM 729 C C . THR A 1 86 ? -2.868 -9.178 -12.346 1.00 63.91 86 THR A C 1
ATOM 731 O O . THR A 1 86 ? -3.854 -9.549 -12.986 1.00 63.91 86 THR A O 1
ATOM 734 N N . PRO A 1 87 ? -1.711 -8.870 -12.966 1.00 56.84 87 PRO A N 1
ATOM 735 C CA . PRO A 1 87 ? -1.479 -9.357 -14.314 1.00 56.84 87 PRO A CA 1
ATOM 736 C C . PRO A 1 87 ? -1.464 -10.886 -14.232 1.00 56.84 87 PRO A C 1
ATOM 738 O O . PRO A 1 87 ? -0.725 -11.453 -13.423 1.00 56.84 87 PRO A O 1
ATOM 741 N N . ALA A 1 88 ? -2.313 -11.549 -15.025 1.00 50.22 88 ALA A N 1
ATOM 742 C CA . ALA A 1 88 ? -2.179 -12.980 -15.271 1.00 50.22 88 ALA A CA 1
ATOM 743 C C . ALA A 1 88 ? -0.713 -13.227 -15.625 1.00 50.22 88 ALA A C 1
ATOM 745 O O . ALA A 1 88 ? -0.174 -12.540 -16.484 1.00 50.22 88 ALA A O 1
ATOM 746 N N . HIS A 1 89 ? -0.053 -14.090 -14.869 1.00 50.41 89 HIS A N 1
ATOM 747 C CA . HIS A 1 89 ? 1.394 -14.184 -14.831 1.00 50.41 89 HIS A CA 1
ATOM 748 C C . HIS A 1 89 ? 1.880 -15.184 -15.887 1.00 50.41 89 HIS A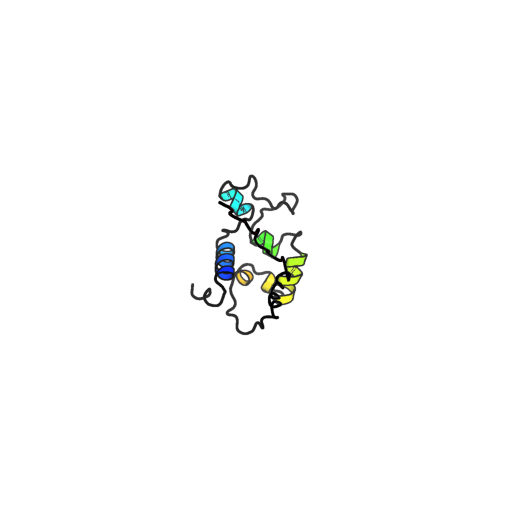 C 1
ATOM 750 O O . HIS A 1 89 ? 1.781 -16.383 -15.627 1.00 50.41 89 HIS A O 1
ATOM 756 N N . PRO A 1 90 ? 2.423 -14.765 -17.049 1.00 44.91 90 PRO A N 1
ATOM 757 C CA . PRO A 1 90 ? 2.838 -15.724 -18.060 1.00 44.91 90 PRO A CA 1
ATOM 758 C C . PRO A 1 90 ? 4.337 -16.031 -17.967 1.00 44.91 90 PRO A C 1
ATOM 760 O O . PRO A 1 90 ? 4.775 -16.990 -18.582 1.00 44.91 90 PRO A O 1
ATOM 763 N N . ASN A 1 91 ? 5.152 -15.237 -17.249 1.00 44.41 91 ASN A N 1
ATOM 764 C CA . ASN A 1 91 ? 6.607 -15.407 -17.328 1.00 44.41 91 ASN A CA 1
ATOM 765 C C . ASN A 1 91 ? 7.421 -14.750 -16.191 1.00 44.41 91 ASN A C 1
ATOM 767 O O . ASN A 1 91 ? 8.161 -13.790 -16.400 1.00 44.41 91 ASN A O 1
ATOM 771 N N . TRP A 1 92 ? 7.304 -15.261 -14.967 1.00 40.34 92 TRP A N 1
ATOM 772 C CA . TRP A 1 92 ? 8.319 -15.026 -13.930 1.00 40.34 92 TRP A CA 1
ATOM 773 C C . TRP A 1 92 ? 9.068 -16.335 -13.696 1.00 40.34 92 TRP A C 1
ATOM 775 O O . TRP A 1 92 ? 8.428 -17.330 -13.340 1.00 40.34 92 TRP A O 1
ATOM 785 N N . PRO A 1 93 ? 10.402 -16.363 -13.814 1.00 45.66 93 PRO A N 1
ATOM 786 C CA . PRO A 1 93 ? 11.157 -17.454 -13.247 1.00 45.66 93 PRO A CA 1
ATOM 787 C C . PRO A 1 93 ? 11.277 -17.199 -11.737 1.00 45.66 93 PRO A C 1
ATOM 789 O O . PRO A 1 93 ? 11.621 -16.082 -11.322 1.00 45.66 93 PRO A O 1
ATOM 792 N N . PRO A 1 94 ? 11.028 -18.201 -10.879 1.00 44.88 94 PRO A N 1
ATOM 793 C CA . PRO A 1 94 ? 11.430 -18.117 -9.490 1.00 44.88 94 PRO A CA 1
ATOM 794 C C . PRO A 1 94 ? 12.955 -18.046 -9.490 1.00 44.88 94 PRO A C 1
ATOM 796 O O . PRO A 1 94 ? 13.638 -19.051 -9.668 1.00 44.88 94 PRO A O 1
ATOM 799 N N . ARG A 1 95 ? 13.516 -16.844 -9.317 1.00 44.66 95 ARG A N 1
ATOM 800 C CA . ARG A 1 95 ? 14.903 -16.726 -8.873 1.00 44.66 95 ARG A CA 1
ATOM 801 C C . ARG A 1 95 ? 14.917 -17.454 -7.537 1.00 44.66 95 ARG A C 1
ATOM 803 O O . ARG A 1 95 ? 14.284 -16.977 -6.596 1.00 44.66 95 ARG A O 1
ATOM 810 N N . ALA A 1 96 ? 15.463 -18.668 -7.563 1.00 46.88 96 ALA A N 1
ATOM 811 C CA . ALA A 1 96 ? 15.363 -19.660 -6.514 1.00 46.88 96 ALA A CA 1
ATOM 812 C C . ALA A 1 96 ? 15.470 -18.977 -5.152 1.00 46.88 96 ALA A C 1
ATOM 814 O O . ALA A 1 96 ? 16.480 -18.333 -4.861 1.00 46.88 96 ALA A O 1
ATOM 815 N N . LEU A 1 97 ? 14.420 -19.091 -4.330 1.00 50.25 97 LEU A N 1
ATOM 816 C CA . LEU A 1 97 ? 14.647 -18.922 -2.905 1.00 50.25 97 LEU A CA 1
ATOM 817 C C . LEU A 1 97 ? 15.759 -19.920 -2.555 1.00 50.25 97 LEU A C 1
ATOM 819 O O . LEU A 1 97 ? 15.652 -21.081 -2.971 1.00 50.25 97 LEU A O 1
ATOM 823 N N . PRO A 1 98 ? 16.829 -19.502 -1.859 1.00 45.62 98 PRO A N 1
ATOM 824 C CA . PRO A 1 98 ? 17.803 -20.456 -1.362 1.00 45.62 98 PRO A CA 1
ATOM 825 C C . PRO A 1 98 ? 17.027 -21.512 -0.574 1.00 45.62 98 PRO A C 1
ATOM 827 O O . PRO A 1 98 ? 16.236 -21.174 0.312 1.00 45.62 98 PRO A O 1
ATOM 830 N N . LYS A 1 99 ? 17.175 -22.783 -0.971 1.00 45.78 99 LYS A N 1
ATOM 831 C CA . LYS A 1 99 ? 16.563 -23.900 -0.248 1.00 45.78 99 LYS A CA 1
ATOM 832 C C . LYS A 1 99 ? 16.975 -23.746 1.220 1.00 45.78 99 LYS A C 1
ATOM 834 O O . LYS A 1 99 ? 18.164 -23.514 1.456 1.00 45.78 99 LYS A O 1
ATOM 839 N N . PRO A 1 100 ? 16.049 -23.835 2.192 1.00 47.22 100 PRO A N 1
ATOM 840 C CA . PRO A 1 100 ? 16.443 -23.864 3.590 1.00 47.22 100 PRO A CA 1
ATOM 841 C C . PRO A 1 100 ? 17.433 -25.016 3.743 1.00 47.22 100 PRO A C 1
ATOM 843 O O . PRO A 1 100 ? 17.112 -26.166 3.435 1.00 47.22 100 PRO A O 1
ATOM 846 N N . THR A 1 101 ? 18.668 -24.690 4.113 1.00 59.16 101 THR A N 1
ATOM 847 C CA . THR A 1 101 ? 19.673 -25.699 4.413 1.00 59.16 101 THR A CA 1
ATOM 848 C C . THR A 1 101 ? 19.108 -26.574 5.531 1.00 59.16 101 THR A C 1
ATOM 850 O O . THR A 1 101 ? 18.538 -26.039 6.490 1.00 59.16 101 THR A O 1
ATOM 853 N N . PRO A 1 102 ? 19.189 -27.913 5.430 1.00 54.31 102 PRO A N 1
ATOM 854 C CA . PRO A 1 102 ? 18.830 -28.758 6.551 1.00 54.31 102 PRO A CA 1
ATOM 855 C C . PRO A 1 102 ? 19.712 -28.337 7.725 1.00 54.31 102 PRO A C 1
ATOM 857 O O . PRO A 1 102 ? 20.941 -28.376 7.650 1.00 54.31 102 PRO A O 1
ATOM 860 N N . ARG A 1 103 ? 19.064 -27.847 8.784 1.00 53.66 103 ARG A N 1
ATOM 861 C CA . ARG A 1 103 ? 19.705 -27.481 10.042 1.00 53.66 103 ARG A CA 1
ATOM 862 C C . ARG A 1 103 ? 20.424 -28.739 10.524 1.00 53.66 103 ARG A C 1
ATOM 864 O O . ARG A 1 103 ? 19.767 -29.698 10.918 1.00 53.66 103 ARG A O 1
ATOM 871 N N . ARG A 1 104 ? 21.754 -28.770 10.405 1.00 55.28 104 ARG A N 1
ATOM 872 C CA . ARG A 1 104 ? 22.577 -29.877 10.900 1.00 55.28 104 ARG A CA 1
ATOM 873 C C . ARG A 1 104 ? 22.263 -29.998 12.390 1.00 55.28 104 ARG A C 1
ATOM 875 O O . ARG A 1 104 ? 22.513 -29.055 13.139 1.00 55.28 104 ARG A O 1
ATOM 882 N N . ALA A 1 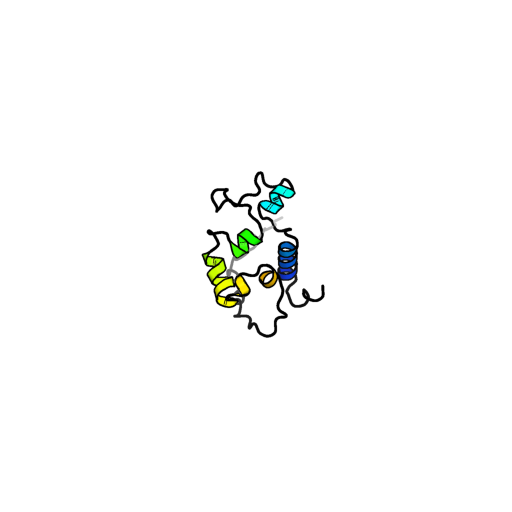105 ? 21.626 -31.095 12.793 1.00 55.72 105 ALA A N 1
ATOM 883 C CA . ALA A 1 105 ? 21.438 -31.386 14.204 1.00 55.72 105 ALA A CA 1
ATOM 884 C C . ALA A 1 105 ? 22.833 -31.443 14.850 1.00 55.72 105 ALA A C 1
ATOM 886 O O . ALA A 1 105 ? 23.738 -32.026 14.241 1.00 55.72 105 ALA A O 1
ATOM 887 N N . PRO A 1 106 ? 23.055 -30.817 16.018 1.00 50.81 106 PRO A N 1
ATOM 888 C CA . PRO A 1 106 ? 24.313 -30.988 16.723 1.00 50.81 106 PRO A CA 1
ATOM 889 C C . PRO A 1 106 ? 24.495 -32.477 17.029 1.00 50.81 106 PRO A C 1
ATOM 891 O O . PRO A 1 106 ? 23.618 -33.124 17.604 1.00 50.81 106 PRO A O 1
ATOM 894 N N . ALA A 1 107 ? 25.621 -33.023 16.577 1.00 55.78 107 ALA A N 1
ATOM 895 C CA . ALA A 1 107 ? 26.036 -34.372 16.900 1.00 55.78 107 ALA A CA 1
ATOM 896 C C . ALA A 1 107 ? 26.339 -34.454 18.402 1.00 55.78 107 ALA A C 1
ATOM 898 O O . ALA A 1 107 ? 27.123 -33.662 18.915 1.00 55.78 107 ALA A O 1
ATOM 899 N N . GLY A 1 108 ? 25.727 -35.429 19.073 1.00 57.50 108 GLY A N 1
ATOM 900 C CA . GLY A 1 108 ? 26.224 -35.976 20.333 1.00 57.50 108 GLY A CA 1
ATOM 901 C C . GLY A 1 108 ? 26.016 -35.118 21.580 1.00 57.50 108 GLY A C 1
ATOM 902 O O . GLY A 1 108 ? 26.942 -34.480 22.062 1.00 57.50 108 GLY A O 1
ATOM 903 N N . LEU A 1 109 ? 24.843 -35.240 22.203 1.00 54.81 109 LEU A N 1
ATOM 904 C CA . LEU A 1 109 ? 24.774 -35.253 23.666 1.00 54.81 109 LEU A CA 1
ATOM 905 C C . LEU A 1 109 ? 24.461 -36.688 24.087 1.00 54.81 109 LEU A C 1
ATOM 907 O O . LEU A 1 109 ? 23.332 -37.166 23.976 1.00 54.81 109 LEU A O 1
ATOM 911 N N . ASN A 1 110 ? 25.536 -37.369 24.475 1.00 54.19 110 ASN A N 1
ATOM 912 C CA . ASN A 1 110 ? 25.579 -38.682 25.096 1.00 54.19 110 ASN A CA 1
ATOM 913 C C . ASN A 1 110 ? 24.595 -38.732 26.278 1.00 54.19 110 ASN A C 1
ATOM 915 O O . ASN A 1 110 ? 24.785 -38.034 27.272 1.00 54.19 110 ASN A O 1
ATOM 919 N N . ARG A 1 111 ? 23.532 -39.532 26.157 1.00 52.88 111 ARG A N 1
ATOM 920 C CA . ARG A 1 111 ? 22.644 -39.866 27.274 1.00 52.88 111 ARG A CA 1
ATOM 921 C C . ARG A 1 111 ? 23.069 -41.228 27.802 1.00 52.88 111 ARG A C 1
ATOM 923 O O . ARG A 1 111 ? 22.491 -42.237 27.412 1.00 52.88 111 ARG A O 1
ATOM 930 N N . ASN A 1 112 ? 24.067 -41.256 28.677 1.00 59.19 112 ASN A N 1
ATOM 931 C CA . ASN A 1 112 ? 24.209 -42.400 29.568 1.00 59.19 112 ASN A CA 1
ATOM 932 C C . ASN A 1 112 ? 23.067 -42.333 30.600 1.00 59.19 112 ASN A C 1
ATOM 934 O O . ASN A 1 112 ? 22.915 -41.296 31.253 1.00 59.19 112 ASN A O 1
ATOM 938 N N . PRO A 1 113 ? 22.235 -43.378 30.738 1.00 61.53 113 PRO A N 1
ATOM 939 C CA . PRO A 1 113 ? 21.240 -43.449 31.801 1.00 61.53 113 PRO A CA 1
ATOM 940 C C . PRO A 1 113 ? 21.924 -43.711 33.158 1.00 61.53 113 PRO A C 1
ATOM 942 O O . PRO A 1 113 ? 22.938 -44.411 33.202 1.00 61.53 113 PRO A O 1
ATOM 945 N N . PRO A 1 114 ? 21.397 -43.188 34.280 1.00 55.91 114 PRO A N 1
ATOM 946 C CA . PRO A 1 114 ? 21.885 -43.568 35.598 1.00 55.91 114 PRO A CA 1
ATOM 947 C C . PRO A 1 114 ? 21.502 -45.026 35.886 1.00 55.91 114 PRO A C 1
ATOM 949 O O . PRO A 1 114 ? 20.325 -45.388 35.883 1.00 55.91 114 PRO A O 1
ATOM 952 N N . HIS A 1 115 ? 22.509 -45.861 36.141 1.00 54.09 115 HIS A N 1
ATOM 953 C CA . HIS A 1 115 ? 22.323 -47.179 36.735 1.00 54.09 115 HIS A CA 1
ATOM 954 C C . HIS A 1 115 ? 21.813 -46.996 38.168 1.00 54.09 115 HIS A C 1
ATOM 956 O O . HIS A 1 115 ? 22.541 -46.492 39.021 1.00 54.09 115 HIS A O 1
ATOM 962 N N . TYR A 1 116 ? 20.576 -47.402 38.443 1.00 51.84 116 TYR A N 1
ATOM 963 C CA . TYR A 1 116 ? 20.141 -47.658 39.810 1.00 51.84 116 TYR A CA 1
ATOM 964 C C . TYR A 1 116 ? 20.470 -49.121 40.122 1.00 51.84 116 TYR A C 1
ATOM 966 O O . TYR A 1 116 ? 19.934 -50.043 39.513 1.00 51.84 116 TYR A O 1
ATOM 974 N N . THR A 1 117 ? 21.408 -49.349 41.035 1.00 56.66 117 THR A N 1
ATOM 975 C CA . THR A 1 117 ? 21.594 -50.662 41.654 1.00 56.66 117 THR A CA 1
ATOM 976 C C . THR A 1 117 ? 20.564 -50.804 42.763 1.00 56.66 117 THR A C 1
ATOM 978 O O . THR A 1 117 ? 20.625 -50.102 43.770 1.00 56.66 117 THR A O 1
ATOM 981 N N . THR A 1 118 ? 19.598 -51.692 42.554 1.00 50.47 118 THR A N 1
ATOM 982 C CA . THR A 1 118 ? 18.743 -52.229 43.612 1.00 50.47 118 THR A CA 1
ATOM 983 C C . THR A 1 118 ? 19.500 -53.384 44.259 1.00 50.47 118 THR A C 1
ATOM 985 O O . THR A 1 118 ? 19.815 -54.360 43.581 1.00 50.47 118 THR A O 1
ATOM 988 N N . THR A 1 119 ? 19.797 -53.271 45.549 1.00 53.59 119 THR A N 1
ATOM 989 C CA . THR A 1 119 ? 20.309 -54.374 46.373 1.00 53.59 119 THR A CA 1
ATOM 990 C C . THR A 1 119 ? 19.257 -54.666 47.451 1.00 53.59 119 THR A C 1
ATOM 992 O O . THR A 1 119 ? 18.676 -53.699 47.952 1.00 53.59 119 THR A O 1
ATOM 995 N N . PRO A 1 120 ? 18.957 -55.944 47.747 1.00 64.12 120 PRO A N 1
ATOM 996 C CA . PRO A 1 120 ? 17.983 -56.344 48.767 1.00 64.12 120 PRO A CA 1
ATOM 997 C C . PRO A 1 120 ? 18.424 -56.027 50.199 1.00 64.12 120 PRO A C 1
ATOM 999 O O . PRO A 1 120 ? 19.651 -55.952 50.444 1.00 64.12 120 PRO A O 1
#

Secondary structure (DSSP, 8-state):
-GGGTTS-HHHHHHHHHHHTT-SSSHHHHHHTTSSS--B-GGGTT-SB--HHIIIII-GGGHHHIIIIIIHHHGGGGG-HHHHTS----S------PPPPPP--PPP----PPP------

pLDDT: mean 78.52, std 19.21, range [40.34, 97.25]

Foldseek 3Di:
DPQLVPDDPVVSVVLVCLVVVVDPQLLNCVVVVNDPGQADPQPVRPHGRGSCCQQANPPVCPPVNVVPQCVVPPVLSNDPVSVSDDDPDDDDDPPDDPDPDPPPDDPDPDDDDDDDDDDD